Protein AF-A0A1V5QJ35-F1 (afdb_monomer_lite)

Structure (mmCIF, N/CA/C/O backbone):
data_AF-A0A1V5QJ35-F1
#
_entry.id   AF-A0A1V5QJ35-F1
#
loop_
_atom_site.group_PDB
_atom_site.id
_atom_site.type_symbol
_atom_site.label_atom_id
_atom_site.label_alt_id
_atom_site.label_comp_id
_atom_site.label_asym_id
_atom_site.label_entity_id
_atom_site.label_seq_id
_atom_site.pdbx_PDB_ins_code
_atom_site.Cartn_x
_atom_site.Cartn_y
_atom_site.Cartn_z
_atom_site.occupancy
_atom_site.B_iso_or_equiv
_atom_site.auth_seq_id
_atom_site.auth_comp_id
_atom_site.auth_asym_id
_atom_site.auth_atom_id
_atom_site.pdbx_PDB_model_num
ATOM 1 N N . MET A 1 1 ? 15.332 12.570 -13.990 1.00 60.44 1 MET A N 1
ATOM 2 C CA . MET A 1 1 ? 14.983 11.175 -14.373 1.00 60.44 1 MET A CA 1
ATOM 3 C C . MET A 1 1 ? 15.828 10.203 -13.556 1.00 60.44 1 MET A C 1
ATOM 5 O O . MET A 1 1 ? 16.964 10.563 -13.272 1.00 60.44 1 MET A O 1
ATOM 9 N N . PRO A 1 2 ? 15.320 9.023 -13.153 1.00 65.88 2 PRO A N 1
ATOM 10 C CA . PRO A 1 2 ? 16.120 8.050 -12.408 1.00 65.88 2 PRO A CA 1
ATOM 11 C C . PRO A 1 2 ? 17.303 7.555 -13.256 1.00 65.88 2 PRO A C 1
ATOM 13 O O . PRO A 1 2 ? 17.126 7.135 -14.401 1.00 65.88 2 PRO A O 1
ATOM 16 N N . SER A 1 3 ? 18.511 7.661 -12.696 1.00 75.94 3 SER A N 1
ATOM 17 C CA . SER A 1 3 ? 19.784 7.378 -13.365 1.00 75.94 3 SER A CA 1
ATOM 18 C C . SER A 1 3 ? 20.545 6.299 -12.598 1.00 75.94 3 SER A C 1
ATOM 20 O O . SER A 1 3 ? 20.709 6.440 -11.385 1.00 75.94 3 SER A O 1
ATOM 22 N N . ARG A 1 4 ? 21.019 5.247 -13.271 1.00 76.94 4 ARG A N 1
ATOM 23 C CA . ARG A 1 4 ? 21.711 4.119 -12.626 1.00 76.94 4 ARG A CA 1
ATOM 24 C C . ARG A 1 4 ? 22.934 3.644 -13.406 1.00 76.94 4 ARG A C 1
ATOM 26 O O . ARG A 1 4 ? 23.030 3.848 -14.616 1.00 76.94 4 ARG A O 1
ATOM 33 N N . LYS A 1 5 ? 23.835 2.961 -12.698 1.00 82.75 5 LYS A N 1
ATOM 34 C CA . LYS A 1 5 ? 24.897 2.139 -13.292 1.00 82.75 5 LYS A CA 1
ATOM 35 C C . LYS A 1 5 ? 24.339 0.740 -13.601 1.00 82.75 5 LYS A C 1
ATOM 37 O O . LYS A 1 5 ? 23.438 0.273 -12.897 1.00 82.75 5 LYS A O 1
ATOM 42 N N . CYS A 1 6 ? 24.825 0.100 -14.664 1.00 81.00 6 CYS A N 1
ATOM 43 C CA . CYS A 1 6 ? 24.384 -1.238 -15.081 1.00 81.00 6 CYS A CA 1
ATOM 44 C C . CYS A 1 6 ? 25.146 -2.380 -14.387 1.00 81.00 6 CYS A C 1
ATOM 46 O O . CYS A 1 6 ? 24.683 -3.511 -14.431 1.00 81.00 6 CYS A O 1
ATOM 48 N N . GLY A 1 7 ? 26.270 -2.087 -13.721 1.00 77.19 7 GLY A N 1
ATOM 49 C CA . GLY A 1 7 ? 27.079 -3.071 -12.989 1.00 77.19 7 GLY A CA 1
ATOM 50 C C . GLY A 1 7 ? 28.214 -3.695 -13.805 1.00 77.19 7 GLY A C 1
ATOM 51 O O . GLY A 1 7 ? 29.117 -4.275 -13.218 1.00 77.19 7 GLY A O 1
ATOM 52 N N . SER A 1 8 ? 28.227 -3.520 -15.130 1.00 83.56 8 SER A N 1
ATOM 53 C CA . SER A 1 8 ? 29.373 -3.907 -15.961 1.00 83.56 8 SER A CA 1
ATOM 54 C C . SER A 1 8 ? 30.533 -2.922 -15.794 1.00 83.56 8 SER A C 1
ATOM 56 O O . SER A 1 8 ? 30.334 -1.710 -15.909 1.00 83.56 8 SER A O 1
ATOM 58 N N . ALA A 1 9 ? 31.744 -3.445 -15.581 1.00 81.94 9 ALA A N 1
ATOM 59 C CA . ALA A 1 9 ? 32.971 -2.653 -15.466 1.00 81.94 9 ALA A CA 1
ATOM 60 C C . ALA A 1 9 ? 33.376 -1.975 -16.788 1.00 81.94 9 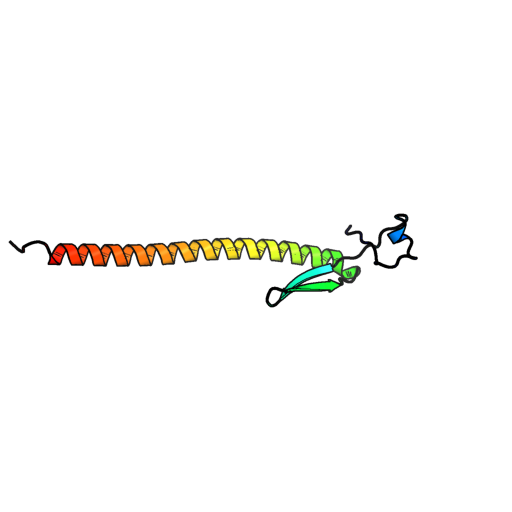ALA A C 1
ATOM 62 O O . ALA A 1 9 ? 33.998 -0.915 -16.779 1.00 81.94 9 ALA A O 1
ATOM 63 N N . THR A 1 10 ? 32.998 -2.554 -17.932 1.00 85.62 10 THR A N 1
ATOM 64 C CA . THR A 1 10 ? 33.378 -2.039 -19.257 1.00 85.62 10 THR A CA 1
ATOM 65 C C . THR A 1 10 ? 32.454 -0.935 -19.756 1.00 85.62 10 THR A C 1
ATOM 67 O O . THR A 1 10 ? 32.837 -0.183 -20.652 1.00 85.62 10 THR A O 1
ATOM 70 N N . CYS A 1 11 ? 31.264 -0.792 -19.171 1.00 83.50 11 CYS A N 1
ATOM 71 C CA . CYS A 1 11 ? 30.279 0.184 -19.610 1.00 83.50 11 CYS A CA 1
ATOM 72 C C . CYS A 1 11 ? 30.687 1.620 -19.242 1.00 83.50 11 CYS A C 1
ATOM 74 O O . CYS A 1 11 ? 31.173 1.894 -18.144 1.00 83.50 11 CYS A O 1
ATOM 76 N N . GLU A 1 12 ? 30.396 2.573 -20.125 1.00 83.12 12 GLU A N 1
ATOM 77 C CA . GLU A 1 12 ? 30.629 4.007 -19.910 1.00 83.12 12 GLU A CA 1
ATOM 78 C C . GLU A 1 12 ? 29.949 4.554 -18.643 1.00 83.12 12 GLU A C 1
ATOM 80 O O . GLU A 1 12 ? 30.435 5.507 -18.026 1.00 83.12 12 GLU A O 1
ATOM 85 N N . CYS A 1 13 ? 28.865 3.914 -18.190 1.00 85.00 13 CYS A N 1
ATOM 86 C CA . CYS A 1 13 ? 28.207 4.279 -16.939 1.00 85.00 13 CYS A CA 1
ATOM 87 C C . CYS A 1 13 ? 29.048 3.985 -15.689 1.00 85.00 13 CYS A C 1
ATOM 89 O O . CYS A 1 13 ? 28.870 4.652 -14.664 1.00 85.00 13 CYS A O 1
ATOM 91 N N . ALA A 1 14 ? 29.972 3.020 -15.752 1.00 82.62 14 ALA A N 1
ATOM 92 C CA . ALA A 1 14 ? 30.894 2.727 -14.661 1.00 82.62 14 ALA A CA 1
ATOM 93 C C . ALA A 1 14 ? 31.935 3.842 -14.522 1.00 82.62 14 ALA A C 1
ATOM 95 O O . ALA A 1 14 ? 32.153 4.318 -13.405 1.00 82.62 14 ALA A O 1
ATOM 96 N N . ARG A 1 15 ? 32.453 4.317 -15.666 1.00 84.06 15 ARG A N 1
ATOM 97 C CA . ARG A 1 15 ? 33.422 5.421 -15.802 1.00 84.06 15 ARG A CA 1
ATOM 98 C C . ARG A 1 15 ? 32.825 6.810 -15.543 1.00 84.06 15 ARG A C 1
ATOM 100 O O . ARG A 1 15 ? 33.558 7.782 -15.456 1.00 84.06 15 ARG A O 1
ATOM 107 N N . GLY A 1 16 ? 31.501 6.906 -15.402 1.00 79.81 16 GLY A N 1
ATOM 108 C CA . GLY A 1 16 ? 30.804 8.150 -15.059 1.00 79.81 16 GLY A CA 1
ATOM 109 C C . GLY A 1 16 ? 30.444 9.043 -16.248 1.00 79.81 16 GLY A C 1
ATOM 110 O O . GLY A 1 16 ? 29.896 10.116 -16.023 1.00 79.81 16 GLY A O 1
ATOM 111 N N . VAL A 1 17 ? 30.680 8.585 -17.482 1.00 78.56 17 VAL A N 1
ATOM 112 C CA . VAL A 1 17 ? 30.466 9.369 -18.711 1.00 78.56 17 VAL A CA 1
ATOM 113 C C . VAL A 1 17 ? 28.972 9.487 -19.043 1.00 78.56 17 VAL A C 1
ATOM 115 O O . VAL A 1 17 ? 28.460 10.586 -19.226 1.00 78.56 17 VAL A O 1
ATOM 118 N N . VAL A 1 18 ? 28.230 8.371 -19.042 1.00 81.38 18 VAL A N 1
ATOM 119 C CA . VAL A 1 18 ? 26.781 8.355 -19.328 1.00 81.38 18 VAL A CA 1
ATOM 120 C C . VAL A 1 18 ? 26.047 7.456 -18.337 1.00 81.38 18 VAL A C 1
ATOM 122 O O . VAL A 1 18 ? 26.340 6.270 -18.229 1.00 81.38 18 VAL A O 1
ATOM 125 N N . LYS A 1 19 ? 25.046 7.975 -17.612 1.00 78.81 19 LYS A N 1
ATOM 126 C CA . LYS A 1 19 ? 24.197 7.149 -16.727 1.00 78.81 19 LYS A CA 1
ATOM 127 C C . LYS A 1 19 ? 23.010 6.556 -17.488 1.00 78.81 19 LYS A C 1
ATOM 129 O O . LYS A 1 19 ? 22.338 7.256 -18.244 1.00 78.81 19 LYS A O 1
ATOM 134 N N . HIS A 1 20 ? 22.668 5.296 -17.209 1.00 79.81 20 HIS A N 1
ATOM 135 C CA . HIS A 1 20 ? 21.487 4.676 -17.808 1.00 79.81 20 HIS A CA 1
ATOM 136 C C . HIS A 1 20 ? 20.206 5.242 -17.209 1.00 79.81 20 HIS A C 1
ATOM 138 O O . HIS A 1 20 ? 20.068 5.348 -15.987 1.00 79.81 20 HIS A O 1
ATOM 144 N N . ARG A 1 21 ? 19.239 5.543 -18.075 1.00 83.38 21 ARG A N 1
ATOM 145 C CA . ARG A 1 21 ? 17.887 5.926 -17.670 1.00 83.38 21 ARG A CA 1
ATOM 146 C C . ARG A 1 21 ? 17.044 4.660 -17.549 1.00 83.38 21 ARG A C 1
ATOM 148 O O . ARG A 1 21 ? 16.762 4.008 -18.550 1.00 83.38 21 ARG A O 1
ATOM 155 N N . ALA A 1 22 ? 16.666 4.307 -16.329 1.00 83.56 22 ALA A N 1
ATOM 156 C CA . ALA A 1 22 ? 15.822 3.150 -16.068 1.00 83.56 22 ALA A CA 1
ATOM 157 C C . ALA A 1 22 ? 14.925 3.428 -14.867 1.00 83.56 22 ALA A C 1
ATOM 159 O O . ALA A 1 22 ? 15.376 3.978 -13.861 1.00 83.56 22 ALA A O 1
ATOM 160 N N . MET A 1 23 ? 13.667 3.014 -14.973 1.00 89.50 23 MET A N 1
ATOM 161 C CA . MET A 1 23 ? 12.709 3.056 -13.880 1.00 89.50 23 MET A CA 1
ATOM 162 C C . MET A 1 23 ? 12.413 1.634 -13.415 1.00 89.50 23 MET A C 1
ATOM 164 O O . MET A 1 23 ? 12.314 0.708 -14.219 1.00 89.50 23 MET A O 1
ATOM 168 N N . ILE A 1 24 ? 12.313 1.471 -12.100 1.00 91.06 24 ILE A N 1
ATOM 169 C CA . ILE A 1 24 ? 11.987 0.205 -11.454 1.00 91.06 24 ILE A CA 1
ATOM 170 C C . ILE A 1 24 ? 10.838 0.476 -10.497 1.00 91.06 24 ILE A C 1
ATOM 172 O O . ILE A 1 24 ? 10.899 1.420 -9.704 1.00 91.06 24 ILE A O 1
ATOM 176 N N . LEU A 1 25 ? 9.813 -0.363 -10.560 1.00 92.56 25 LEU A N 1
ATOM 177 C CA . LEU A 1 25 ? 8.760 -0.412 -9.565 1.00 92.56 25 LEU A CA 1
ATOM 178 C C . LEU A 1 25 ? 9.147 -1.439 -8.503 1.00 92.56 25 LEU A C 1
ATOM 180 O O . LEU A 1 25 ? 9.313 -2.620 -8.802 1.00 92.56 25 LEU A O 1
ATOM 184 N N . CYS A 1 26 ? 9.296 -0.991 -7.260 1.00 93.56 26 CYS A N 1
ATOM 185 C CA . CYS A 1 26 ? 9.599 -1.868 -6.135 1.00 93.56 26 CYS A CA 1
ATOM 186 C C . CYS A 1 26 ? 8.346 -2.084 -5.289 1.00 93.56 26 CYS A C 1
ATOM 188 O O . CYS A 1 26 ? 7.682 -1.120 -4.907 1.00 93.56 26 CYS A O 1
ATOM 190 N N . LYS A 1 27 ? 8.065 -3.338 -4.930 1.00 93.00 27 LYS A N 1
ATOM 191 C CA . LYS A 1 27 ? 7.012 -3.697 -3.973 1.00 93.00 27 LYS A CA 1
ATOM 192 C C . LYS A 1 27 ? 7.523 -4.680 -2.927 1.00 93.00 27 LYS A C 1
ATOM 194 O O . LYS A 1 27 ? 8.535 -5.349 -3.126 1.00 93.00 27 LYS A O 1
ATOM 199 N N . LYS A 1 28 ? 6.811 -4.771 -1.806 1.00 92.62 28 LYS A N 1
ATOM 200 C CA . LYS A 1 28 ? 7.060 -5.786 -0.780 1.00 92.62 28 LYS A CA 1
ATOM 201 C C . LYS A 1 28 ? 6.166 -6.997 -1.027 1.00 92.62 28 LYS A C 1
ATOM 203 O O . LYS A 1 28 ? 4.958 -6.839 -1.156 1.00 92.62 28 LYS A O 1
ATOM 208 N N . VAL A 1 29 ? 6.761 -8.184 -1.078 1.00 94.25 29 VAL A N 1
ATOM 209 C CA . VAL A 1 29 ? 6.066 -9.476 -1.174 1.00 94.25 29 VAL A CA 1
ATOM 210 C C . VAL A 1 29 ? 6.647 -10.377 -0.093 1.00 94.25 29 VAL A C 1
ATOM 212 O O . VAL A 1 29 ? 7.856 -10.598 -0.085 1.00 94.25 29 VAL A O 1
ATOM 215 N N . ALA A 1 30 ? 5.815 -10.834 0.850 1.00 92.81 30 ALA A N 1
ATOM 216 C CA . ALA A 1 30 ? 6.243 -11.672 1.979 1.00 92.81 30 ALA A CA 1
ATOM 217 C C . ALA A 1 30 ? 7.518 -11.144 2.688 1.00 92.81 30 ALA A C 1
ATOM 219 O O . ALA A 1 30 ? 8.491 -11.863 2.893 1.00 92.81 30 ALA A O 1
ATOM 220 N N . GLY A 1 31 ? 7.563 -9.836 2.974 1.00 93.75 31 GLY A N 1
ATOM 221 C CA . GLY A 1 31 ? 8.709 -9.161 3.611 1.00 93.75 31 GLY A CA 1
ATOM 222 C C . GLY A 1 31 ? 9.892 -8.828 2.684 1.00 93.75 31 GLY A C 1
ATOM 223 O O . GLY A 1 31 ? 10.677 -7.918 2.980 1.00 93.75 31 GLY A O 1
ATOM 224 N N . ARG A 1 32 ? 9.998 -9.463 1.513 1.00 94.19 32 ARG A N 1
ATOM 225 C CA . ARG A 1 32 ? 11.090 -9.250 0.549 1.00 94.19 32 ARG A CA 1
ATOM 226 C C . ARG A 1 32 ? 10.772 -8.128 -0.436 1.00 94.19 32 ARG A C 1
ATOM 228 O O . ARG A 1 32 ? 9.615 -7.894 -0.778 1.00 94.19 32 ARG A O 1
ATOM 235 N N . SER A 1 33 ? 11.802 -7.404 -0.876 1.00 95.06 33 SER A N 1
ATOM 236 C CA . SER A 1 33 ? 11.670 -6.370 -1.910 1.00 95.06 33 SER A CA 1
ATOM 237 C C . SER A 1 33 ? 11.768 -7.009 -3.291 1.00 95.06 33 SER A C 1
ATOM 239 O O . SER A 1 33 ? 12.813 -7.548 -3.641 1.00 95.06 33 SER A O 1
ATOM 241 N N . VAL A 1 34 ? 10.696 -6.925 -4.072 1.00 95.31 34 VAL A N 1
ATOM 242 C CA . VAL A 1 34 ? 10.649 -7.384 -5.463 1.00 95.31 34 VAL A CA 1
ATOM 243 C C . VAL A 1 34 ? 10.658 -6.165 -6.375 1.00 95.31 34 VAL A C 1
ATOM 245 O O . VAL A 1 34 ? 9.906 -5.215 -6.151 1.00 95.31 34 VAL A O 1
ATOM 248 N N . ALA A 1 35 ? 11.527 -6.194 -7.381 1.00 93.00 35 ALA A N 1
ATOM 249 C CA . ALA A 1 35 ? 11.749 -5.120 -8.337 1.00 93.00 35 ALA A CA 1
ATOM 250 C C . ALA A 1 35 ? 11.262 -5.541 -9.730 1.00 93.00 35 ALA A C 1
ATOM 252 O O . ALA A 1 35 ? 11.661 -6.586 -10.236 1.00 93.00 35 ALA A O 1
ATOM 253 N N . THR A 1 36 ? 10.443 -4.706 -10.361 1.00 93.12 36 THR A N 1
ATOM 254 C CA . THR A 1 36 ? 9.949 -4.901 -11.728 1.00 93.12 36 THR A CA 1
ATOM 255 C C . THR A 1 36 ? 10.465 -3.768 -12.603 1.00 93.12 36 THR A C 1
ATOM 257 O O . THR A 1 36 ? 10.318 -2.593 -12.259 1.00 93.12 36 THR A O 1
ATOM 260 N N . TYR A 1 37 ? 11.105 -4.105 -13.722 1.00 92.31 37 TYR A N 1
ATOM 261 C CA . TYR A 1 37 ? 11.523 -3.113 -14.709 1.00 92.31 37 TYR A CA 1
ATOM 262 C C . TYR A 1 37 ? 10.301 -2.456 -15.358 1.00 92.31 37 TYR A C 1
ATOM 264 O O . TYR A 1 37 ? 9.324 -3.138 -15.656 1.00 92.31 37 TYR A O 1
ATOM 272 N N . VAL A 1 38 ? 10.369 -1.142 -15.582 1.00 93.00 38 VAL A N 1
ATOM 273 C CA . VAL A 1 38 ? 9.288 -0.384 -16.219 1.00 93.00 38 VAL A CA 1
ATOM 274 C C . VAL A 1 38 ? 9.719 0.047 -17.629 1.00 93.00 38 VAL A C 1
ATOM 276 O O . VAL A 1 38 ? 10.669 0.837 -17.747 1.00 93.00 38 VAL A O 1
ATOM 279 N N . PRO A 1 39 ? 9.026 -0.430 -18.680 1.00 93.62 39 PRO A N 1
ATOM 280 C CA . PRO A 1 39 ? 9.170 0.059 -20.053 1.00 93.62 39 PRO A CA 1
ATOM 281 C C . PRO A 1 39 ? 9.011 1.585 -20.155 1.00 93.62 39 PRO A C 1
ATOM 283 O O . PRO A 1 39 ? 8.291 2.188 -19.360 1.00 93.62 39 PRO A O 1
ATOM 286 N N . ARG A 1 40 ? 9.733 2.235 -21.080 1.00 91.06 40 ARG A N 1
ATOM 287 C CA . ARG A 1 40 ? 9.843 3.713 -21.132 1.00 91.06 40 ARG A CA 1
ATOM 288 C C . ARG A 1 40 ? 8.519 4.416 -21.405 1.00 91.06 40 ARG A C 1
ATOM 290 O O . ARG A 1 40 ? 8.257 5.454 -20.807 1.00 91.06 40 ARG A O 1
ATOM 297 N N . ASP A 1 41 ? 7.720 3.832 -22.278 1.00 94.94 41 ASP A N 1
ATOM 298 C CA . ASP A 1 41 ? 6.360 4.228 -22.635 1.00 94.94 41 ASP A CA 1
ATOM 299 C C . ASP A 1 41 ? 5.416 4.274 -21.423 1.00 94.94 41 ASP A C 1
ATOM 301 O O . ASP A 1 41 ? 4.521 5.110 -21.371 1.00 94.94 41 ASP A O 1
ATOM 305 N N . LEU A 1 42 ? 5.671 3.469 -20.386 1.00 95.38 42 LEU A N 1
ATOM 306 C CA . LEU A 1 42 ? 4.849 3.427 -19.172 1.00 95.38 42 LEU A CA 1
ATOM 307 C C . LEU A 1 42 ? 5.357 4.324 -18.034 1.00 95.38 42 LEU A C 1
ATOM 309 O O . LEU A 1 42 ? 4.775 4.335 -16.949 1.00 95.38 42 LEU A O 1
ATOM 313 N N . TRP A 1 43 ? 6.445 5.077 -18.217 1.00 93.88 43 TRP A N 1
ATOM 314 C CA . TRP A 1 43 ? 7.076 5.810 -17.110 1.00 93.88 43 TRP A CA 1
ATOM 315 C C . TRP A 1 43 ? 6.180 6.856 -16.459 1.00 93.88 43 TRP A C 1
ATOM 317 O O . TRP A 1 43 ? 6.2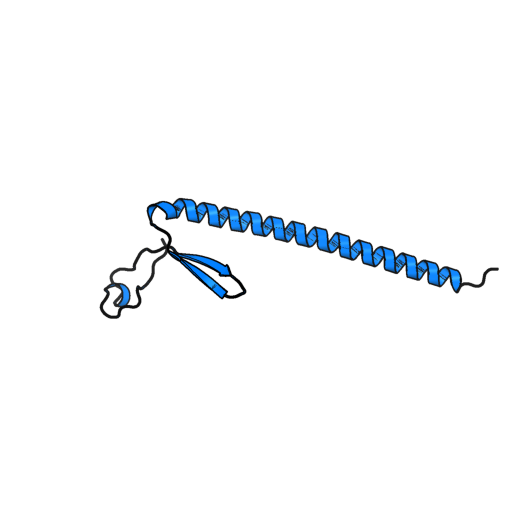17 7.011 -15.237 1.00 93.88 43 TRP A O 1
ATOM 327 N N . GLU A 1 44 ? 5.423 7.608 -17.247 1.00 94.31 44 GLU A N 1
ATOM 328 C CA . GLU A 1 44 ? 4.534 8.644 -16.719 1.00 94.31 44 GLU A CA 1
ATOM 329 C C . GLU A 1 44 ? 3.336 8.017 -16.016 1.00 94.31 44 GLU A C 1
ATOM 331 O O . GLU A 1 44 ? 3.033 8.361 -14.873 1.00 94.31 44 GLU A O 1
ATOM 336 N N . GLN A 1 45 ? 2.748 7.000 -16.640 1.00 96.56 45 GLN A N 1
ATOM 337 C CA . GLN A 1 45 ? 1.603 6.292 -16.094 1.00 96.56 45 GLN A CA 1
ATOM 338 C C . GLN A 1 45 ? 1.938 5.581 -14.774 1.00 96.56 45 GLN A C 1
ATOM 340 O O . GLN A 1 45 ? 1.228 5.732 -13.781 1.00 96.56 45 GLN A O 1
ATOM 345 N N . VAL A 1 46 ? 3.083 4.895 -14.701 1.00 95.62 46 VAL A N 1
ATOM 346 C CA . VAL A 1 46 ? 3.542 4.233 -13.469 1.00 95.62 46 VAL A CA 1
ATOM 347 C C . VAL A 1 46 ? 3.881 5.238 -12.368 1.00 95.62 46 VAL A C 1
ATOM 349 O O . VAL A 1 46 ? 3.672 4.949 -11.186 1.00 95.62 46 VAL A O 1
ATOM 352 N N . ARG A 1 47 ? 4.383 6.434 -12.707 1.00 93.81 47 ARG A N 1
ATOM 353 C CA . ARG A 1 47 ? 4.565 7.501 -11.707 1.00 93.81 47 ARG A CA 1
ATOM 354 C C . ARG A 1 47 ? 3.236 7.924 -11.112 1.00 93.81 47 ARG A C 1
ATOM 356 O O . ARG A 1 47 ? 3.174 8.092 -9.894 1.00 93.81 47 ARG A O 1
ATOM 363 N N . GLU A 1 48 ? 2.215 8.078 -11.943 1.00 97.19 48 GLU A N 1
ATOM 364 C CA . GLU A 1 48 ? 0.895 8.486 -11.485 1.00 97.19 48 GLU A CA 1
ATOM 365 C C . GLU A 1 48 ? 0.253 7.409 -10.611 1.00 97.19 48 GLU A C 1
ATOM 367 O O . GLU A 1 48 ? -0.132 7.679 -9.475 1.00 97.19 48 GLU A O 1
ATOM 372 N N . TRP A 1 49 ? 0.305 6.146 -11.037 1.00 96.69 49 TRP A N 1
ATOM 373 C CA . TRP A 1 49 ? -0.140 5.026 -10.206 1.00 96.69 49 TRP A CA 1
ATOM 374 C C . TRP A 1 49 ? 0.590 4.953 -8.864 1.00 96.69 49 TRP A C 1
ATOM 376 O O . TRP A 1 49 ? -0.025 4.684 -7.835 1.00 96.69 49 TRP A O 1
ATOM 386 N N . ASN A 1 50 ? 1.899 5.218 -8.831 1.00 95.38 50 ASN A N 1
ATOM 387 C CA . ASN A 1 50 ? 2.657 5.222 -7.580 1.00 95.38 50 ASN A CA 1
ATOM 388 C C . ASN A 1 50 ? 2.268 6.397 -6.664 1.00 95.38 50 ASN A C 1
ATOM 390 O O . ASN A 1 50 ? 2.283 6.255 -5.438 1.00 95.38 50 ASN A O 1
ATOM 394 N N . ARG A 1 51 ? 1.924 7.562 -7.225 1.00 96.56 51 ARG A N 1
ATOM 395 C CA . ARG A 1 51 ? 1.391 8.692 -6.447 1.00 96.56 51 ARG A CA 1
ATOM 396 C C . ARG A 1 51 ? 0.047 8.326 -5.834 1.00 96.56 51 ARG A C 1
ATOM 398 O O . ARG A 1 51 ? -0.107 8.471 -4.621 1.00 96.56 51 ARG A O 1
ATOM 405 N N . GLU A 1 52 ? -0.858 7.770 -6.630 1.00 97.88 52 GLU A N 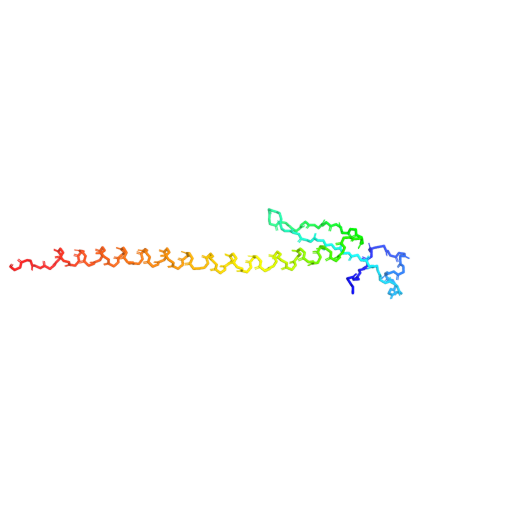1
ATOM 406 C CA . GLU A 1 52 ? -2.184 7.389 -6.154 1.00 97.88 52 GLU A CA 1
ATOM 407 C C . GLU A 1 52 ? -2.114 6.255 -5.128 1.00 97.88 52 GLU A C 1
ATOM 409 O O . GLU A 1 52 ? -2.717 6.341 -4.061 1.00 97.88 52 GLU A O 1
ATOM 414 N N . HIS A 1 53 ? -1.257 5.256 -5.349 1.00 96.25 53 HIS A N 1
ATOM 415 C CA . HIS A 1 53 ? -0.984 4.214 -4.361 1.00 96.25 53 HIS A CA 1
ATOM 416 C C . HIS A 1 53 ? -0.542 4.801 -3.011 1.00 96.25 53 HIS A C 1
ATOM 418 O O . HIS A 1 53 ? -1.026 4.386 -1.955 1.00 96.25 53 HIS A O 1
ATOM 424 N N . LYS A 1 54 ? 0.362 5.791 -3.016 1.00 96.25 54 LYS A N 1
ATOM 425 C CA . LYS A 1 54 ? 0.798 6.471 -1.786 1.00 96.25 54 LYS A CA 1
ATOM 426 C C . LYS A 1 54 ? -0.334 7.262 -1.136 1.00 96.25 54 LYS A C 1
ATOM 428 O O . LYS A 1 54 ? -0.400 7.277 0.093 1.00 96.25 54 LYS A O 1
ATOM 433 N N . ARG A 1 55 ? -1.198 7.907 -1.924 1.00 98.06 55 ARG A N 1
ATOM 434 C CA . ARG A 1 55 ? -2.374 8.633 -1.425 1.00 98.06 55 ARG A CA 1
ATOM 435 C C . ARG A 1 55 ? -3.339 7.676 -0.728 1.00 98.06 55 ARG A C 1
ATOM 437 O O . ARG A 1 55 ? -3.616 7.858 0.454 1.00 98.06 55 ARG A O 1
ATOM 444 N N . LEU A 1 56 ? -3.743 6.604 -1.407 1.00 98.31 56 LEU A N 1
ATOM 445 C CA . LEU A 1 56 ? -4.638 5.579 -0.865 1.00 98.31 56 LEU A CA 1
ATOM 446 C C . LEU A 1 56 ? -4.065 4.922 0.392 1.00 98.31 56 LEU A C 1
ATOM 448 O O . LEU A 1 56 ? -4.774 4.727 1.375 1.00 98.31 56 LEU A O 1
ATOM 452 N N . LYS A 1 57 ? -2.757 4.645 0.412 1.00 97.19 57 LYS A N 1
ATOM 453 C CA . LYS A 1 57 ? -2.090 4.079 1.589 1.00 97.19 57 LYS A CA 1
ATOM 454 C C . LYS A 1 57 ? -2.156 5.000 2.813 1.00 97.19 57 LYS A C 1
ATOM 456 O O . LYS A 1 57 ? -2.250 4.495 3.931 1.00 97.19 57 LYS A O 1
ATOM 461 N N . LYS A 1 58 ? -2.093 6.324 2.629 1.00 98.06 58 LYS A N 1
ATOM 462 C CA . LYS A 1 58 ? -2.258 7.288 3.731 1.00 98.06 58 LYS A CA 1
ATOM 463 C C . LYS A 1 58 ? -3.682 7.252 4.278 1.00 98.06 58 LYS A C 1
ATOM 465 O O . LYS A 1 58 ? -3.845 7.044 5.474 1.00 98.06 58 LYS A O 1
ATOM 470 N N . VAL A 1 59 ? -4.677 7.331 3.396 1.00 98.38 59 VAL A N 1
ATOM 471 C CA . VAL A 1 59 ? -6.099 7.274 3.775 1.00 98.38 59 VAL A CA 1
ATOM 472 C C . VAL A 1 59 ? -6.417 5.977 4.522 1.00 98.38 59 VAL A C 1
ATOM 474 O O . VAL A 1 59 ? -7.022 6.001 5.589 1.00 98.38 59 VAL A O 1
ATOM 477 N N . LEU A 1 60 ? -5.935 4.835 4.020 1.00 98.50 60 LEU A N 1
ATOM 478 C CA . LEU A 1 60 ? -6.132 3.546 4.682 1.00 98.50 60 LEU A CA 1
ATOM 479 C C . LEU A 1 60 ? -5.505 3.516 6.084 1.00 98.50 60 LEU A C 1
ATOM 481 O O . LEU A 1 60 ? -6.092 2.965 7.016 1.00 98.50 60 LEU A O 1
ATOM 485 N N . LYS A 1 61 ? -4.319 4.116 6.253 1.00 98.19 61 LYS A N 1
ATOM 486 C CA . LYS A 1 61 ? -3.648 4.217 7.556 1.00 98.19 61 LYS A CA 1
ATOM 487 C C . LYS A 1 61 ? -4.455 5.064 8.542 1.00 98.19 61 LYS A C 1
ATOM 489 O O . LYS A 1 61 ? -4.593 4.667 9.695 1.00 98.19 61 LYS A O 1
ATOM 494 N N . GLU A 1 62 ? -4.982 6.198 8.095 1.00 98.38 62 GLU A N 1
ATOM 495 C CA . GLU A 1 62 ? -5.822 7.085 8.910 1.00 98.38 62 GLU A CA 1
ATOM 496 C C . GLU A 1 62 ? -7.114 6.385 9.339 1.00 98.38 62 GLU A C 1
ATOM 498 O O . GLU A 1 62 ? -7.420 6.330 10.529 1.00 98.38 62 GLU A O 1
ATOM 503 N N . MET A 1 63 ? -7.811 5.746 8.397 1.00 98.56 63 MET A N 1
ATOM 504 C CA . MET A 1 63 ? -9.016 4.966 8.682 1.00 98.56 63 MET A CA 1
ATOM 505 C C . MET A 1 63 ? -8.740 3.836 9.684 1.00 98.56 63 MET A C 1
ATOM 507 O O . MET A 1 63 ? -9.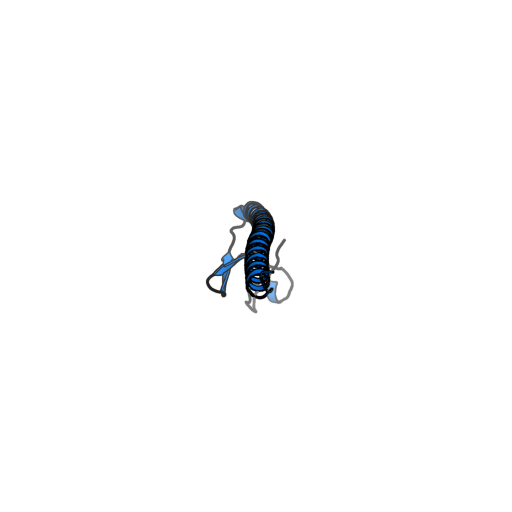507 3.626 10.621 1.00 98.56 63 MET A O 1
ATOM 511 N N . SER A 1 64 ? -7.610 3.141 9.533 1.00 98.38 64 SER A N 1
ATOM 512 C CA . SER A 1 64 ? -7.208 2.072 10.454 1.00 98.38 64 SER A CA 1
ATOM 513 C C . SER A 1 64 ? -6.961 2.606 11.868 1.00 98.38 64 SER A C 1
ATOM 515 O O . SER A 1 64 ? -7.389 1.984 12.837 1.00 98.38 64 SER A O 1
ATOM 517 N N . ALA A 1 65 ? -6.325 3.775 11.995 1.00 98.31 65 ALA A N 1
ATOM 518 C CA . ALA A 1 65 ? -6.075 4.412 13.286 1.00 98.31 65 ALA A CA 1
ATOM 519 C C . ALA A 1 65 ? -7.378 4.837 13.986 1.00 98.31 65 ALA A C 1
ATOM 521 O O . ALA A 1 65 ? -7.517 4.639 15.192 1.00 98.31 65 ALA A O 1
ATOM 522 N N . ILE A 1 66 ? -8.347 5.371 13.237 1.00 98.50 66 ILE A N 1
ATOM 523 C CA . ILE A 1 66 ? -9.673 5.725 13.768 1.00 98.50 66 ILE A CA 1
ATOM 524 C C . ILE A 1 66 ? -10.401 4.469 14.254 1.00 98.50 66 ILE A C 1
ATOM 526 O O . ILE A 1 66 ? -10.881 4.426 15.387 1.00 98.50 66 ILE A O 1
ATOM 530 N N . ASN A 1 67 ? -10.430 3.418 13.434 1.00 98.44 67 ASN A N 1
ATOM 531 C CA . ASN A 1 67 ? -11.074 2.156 13.796 1.00 98.44 67 ASN A CA 1
ATOM 532 C C . ASN A 1 67 ? -10.447 1.545 15.054 1.00 98.44 67 ASN A C 1
ATOM 534 O O . ASN A 1 67 ? -11.156 1.087 15.950 1.00 98.44 67 ASN A O 1
ATOM 538 N N . GLU A 1 68 ? -9.121 1.594 15.168 1.00 98.50 68 GLU A N 1
ATOM 539 C CA . GLU A 1 68 ? -8.418 1.136 16.362 1.00 98.50 68 GLU A CA 1
ATOM 540 C C . GLU A 1 68 ? -8.817 1.939 17.611 1.00 98.50 68 GLU A C 1
ATOM 542 O O . GLU A 1 68 ? -9.038 1.360 18.677 1.00 98.50 68 GLU A O 1
ATOM 547 N N . GLN A 1 69 ? -8.964 3.262 17.499 1.00 98.31 69 GLN A N 1
ATOM 548 C CA . GLN A 1 69 ? -9.420 4.102 18.611 1.00 98.31 69 GLN A CA 1
ATOM 549 C C . GLN A 1 69 ? -10.845 3.758 19.055 1.00 98.31 69 GLN A C 1
ATOM 551 O O . GLN A 1 69 ? -11.100 3.687 20.259 1.00 98.31 69 GLN A O 1
ATOM 556 N N . ILE A 1 70 ? -11.751 3.488 18.111 1.00 98.38 70 ILE A N 1
ATOM 557 C CA . ILE A 1 70 ? -13.123 3.051 18.411 1.00 98.38 70 ILE A CA 1
ATOM 558 C C . ILE A 1 70 ? -13.097 1.750 19.222 1.00 98.38 70 ILE A C 1
ATOM 560 O O . ILE A 1 70 ? -13.734 1.663 20.275 1.00 98.38 70 ILE A O 1
ATOM 564 N N . VAL A 1 71 ? -12.308 0.764 18.786 1.00 98.31 71 VAL A N 1
ATOM 565 C CA . VAL A 1 71 ? -12.157 -0.516 19.497 1.00 98.31 71 VAL A CA 1
ATOM 566 C C . VAL A 1 71 ? -11.588 -0.301 20.900 1.00 98.31 71 VAL A C 1
ATOM 568 O O . VAL A 1 71 ? -12.133 -0.817 21.879 1.00 98.31 71 VAL A O 1
ATOM 571 N N . ARG A 1 72 ? -10.520 0.497 21.031 1.00 97.88 72 ARG A N 1
ATOM 572 C CA . ARG A 1 72 ? -9.907 0.808 22.332 1.00 97.88 72 ARG A CA 1
ATOM 573 C C . ARG A 1 72 ? -10.911 1.454 23.285 1.00 97.88 72 ARG A C 1
ATOM 575 O O . ARG A 1 72 ? -10.984 1.044 24.444 1.00 97.88 72 ARG A O 1
ATOM 582 N N . ARG A 1 73 ? -11.705 2.414 22.802 1.00 98.00 73 ARG A N 1
ATOM 583 C CA . ARG A 1 73 ? -12.749 3.077 23.594 1.00 98.00 73 ARG A CA 1
ATOM 584 C C . ARG A 1 73 ? -13.818 2.090 24.051 1.00 98.00 73 ARG A C 1
ATOM 586 O O . ARG A 1 73 ? -14.106 2.027 25.241 1.00 98.00 73 ARG A O 1
ATOM 593 N N . HIS A 1 74 ? -14.319 1.248 23.148 1.00 97.81 74 HIS A N 1
ATOM 594 C CA . HIS A 1 74 ? -15.307 0.225 23.488 1.00 97.81 74 HIS A CA 1
ATOM 595 C C . HIS A 1 74 ? -14.825 -0.701 24.618 1.00 97.81 74 HIS A C 1
ATOM 597 O O . HIS A 1 74 ? -15.548 -0.956 25.583 1.00 97.81 74 HIS A O 1
ATOM 603 N N . VAL A 1 75 ? -13.580 -1.182 24.531 1.00 97.69 75 VAL 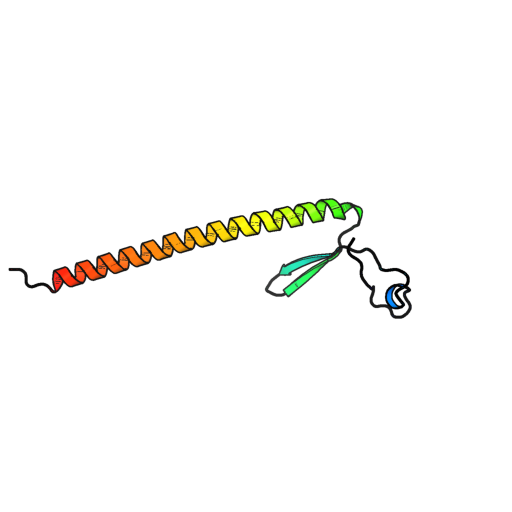A N 1
ATOM 604 C CA . VAL A 1 75 ? -12.984 -2.040 25.567 1.00 97.69 75 VAL A CA 1
ATOM 605 C C . VAL A 1 75 ? -12.859 -1.298 26.901 1.00 97.69 75 VAL A C 1
ATOM 607 O O . VAL A 1 75 ? -13.142 -1.878 27.951 1.00 97.69 75 VAL A O 1
ATOM 610 N N . GLN A 1 76 ? -12.451 -0.027 26.886 1.00 96.69 76 GLN A N 1
ATOM 611 C CA . GLN A 1 76 ? -12.361 0.792 28.098 1.00 96.69 76 GLN A CA 1
ATOM 612 C C . GLN A 1 76 ? -13.730 0.993 28.753 1.00 96.69 76 GLN A C 1
ATOM 614 O O . GLN A 1 76 ? -13.850 0.780 29.960 1.00 96.69 76 GLN A O 1
ATOM 619 N N . ASP A 1 77 ? -14.757 1.324 27.975 1.00 96.81 77 ASP A N 1
ATOM 620 C CA . ASP A 1 77 ? -16.116 1.537 28.478 1.00 96.81 77 ASP A CA 1
ATOM 621 C C . ASP A 1 77 ? -16.676 0.257 29.114 1.00 96.81 77 ASP A C 1
ATOM 623 O O . ASP A 1 77 ? -17.187 0.284 30.237 1.00 96.81 77 ASP A O 1
ATOM 627 N N . LYS A 1 78 ? -16.475 -0.903 28.473 1.00 95.94 78 LYS A N 1
ATOM 628 C CA . LYS A 1 78 ? -16.840 -2.211 29.046 1.00 95.94 78 LYS A CA 1
ATOM 629 C C . LYS A 1 78 ? -16.103 -2.505 30.354 1.00 95.94 78 LYS A C 1
ATOM 631 O O . LYS A 1 78 ? -16.713 -2.996 31.306 1.00 95.94 78 LYS A O 1
ATOM 636 N N . ARG A 1 79 ? -14.803 -2.202 30.430 1.00 94.00 79 ARG A N 1
ATOM 637 C CA . ARG A 1 79 ? -14.013 -2.376 31.663 1.00 94.00 79 ARG A CA 1
ATOM 638 C C . ARG A 1 79 ? -14.510 -1.463 32.784 1.00 94.00 79 ARG A C 1
ATOM 640 O O . ARG A 1 79 ? -14.655 -1.938 33.908 1.00 94.00 79 ARG A O 1
ATOM 647 N N . ARG A 1 80 ? -14.812 -0.196 32.481 1.00 93.25 80 ARG A N 1
ATOM 648 C CA . ARG A 1 80 ? -15.372 0.772 33.440 1.00 93.25 80 ARG A CA 1
ATOM 649 C C . ARG A 1 80 ? -16.726 0.312 33.971 1.00 93.25 80 ARG A C 1
ATOM 651 O O . ARG A 1 80 ? -16.907 0.271 35.182 1.00 93.25 80 ARG A O 1
ATOM 658 N N . ALA A 1 81 ? -17.629 -0.126 33.093 1.00 93.25 81 ALA A N 1
ATOM 659 C CA . ALA A 1 81 ? -18.931 -0.658 33.490 1.00 93.25 81 ALA A CA 1
ATOM 660 C C . ALA A 1 81 ? -18.800 -1.885 34.412 1.00 93.25 81 ALA A C 1
ATOM 662 O O . ALA A 1 81 ? -19.466 -1.962 35.442 1.00 93.25 81 ALA A O 1
ATOM 663 N N . LYS A 1 82 ? -17.888 -2.819 34.098 1.00 92.00 82 LYS A N 1
ATOM 664 C CA . LYS A 1 82 ? -17.621 -3.988 34.954 1.00 92.00 82 LYS A CA 1
ATOM 665 C C . LYS A 1 82 ? -17.059 -3.588 36.323 1.00 92.00 82 LYS A C 1
ATOM 667 O O . LYS A 1 82 ? -17.456 -4.168 37.330 1.00 92.00 82 LYS A O 1
ATOM 672 N N . ALA A 1 83 ? -16.146 -2.618 36.367 1.00 89.94 83 ALA A N 1
ATOM 673 C CA . ALA A 1 83 ? -15.594 -2.107 37.620 1.00 89.94 83 ALA A CA 1
ATOM 674 C C . ALA A 1 83 ? -16.673 -1.433 38.482 1.00 89.94 83 ALA A C 1
ATOM 676 O O . ALA A 1 83 ? -16.772 -1.753 39.664 1.00 89.94 83 ALA A O 1
ATOM 677 N N . ALA A 1 84 ? -17.522 -0.594 37.878 1.00 88.38 84 ALA A N 1
ATOM 678 C CA . ALA A 1 84 ? -18.643 0.062 38.551 1.00 88.38 84 ALA A CA 1
ATOM 679 C C . ALA A 1 84 ? -19.657 -0.951 39.110 1.00 88.38 84 ALA A C 1
ATOM 681 O O . ALA A 1 84 ? -20.058 -0.870 40.270 1.00 88.38 84 ALA A O 1
ATOM 682 N N . HIS A 1 85 ? -20.017 -1.967 38.321 1.00 86.69 85 HIS A N 1
ATOM 683 C CA . HIS A 1 85 ? -20.873 -3.058 38.784 1.00 86.69 85 HIS A CA 1
ATOM 684 C C . HIS A 1 85 ? -20.249 -3.809 39.970 1.00 86.69 85 HIS A C 1
ATOM 686 O O . HIS A 1 85 ? -20.929 -4.107 40.949 1.00 86.69 85 HIS A O 1
ATOM 692 N N . ARG A 1 86 ? -18.933 -4.071 39.927 1.00 81.88 86 ARG A N 1
ATOM 693 C CA . ARG A 1 86 ? -18.221 -4.703 41.046 1.00 81.88 86 ARG A CA 1
ATOM 694 C C . ARG A 1 86 ? -18.249 -3.831 42.301 1.00 81.88 86 ARG A C 1
ATOM 696 O O . ARG A 1 86 ? -18.474 -4.372 43.373 1.00 81.88 86 ARG A O 1
ATOM 703 N N . SER A 1 87 ? -18.055 -2.514 42.195 1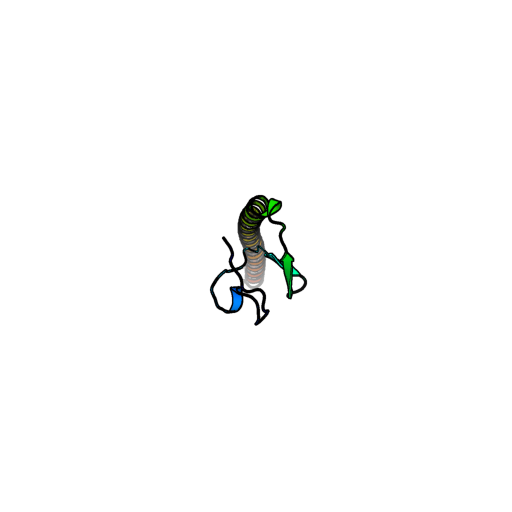.00 76.19 87 SER A N 1
ATOM 704 C CA . SER A 1 87 ? -18.149 -1.622 43.361 1.00 76.19 87 SER A CA 1
ATOM 705 C C . SER A 1 87 ? -19.556 -1.573 43.957 1.00 76.19 87 SER A C 1
ATOM 707 O O . SER A 1 87 ? -19.675 -1.548 45.173 1.00 76.19 87 SER A O 1
ATOM 709 N N . ILE A 1 88 ? -20.610 -1.642 43.136 1.00 78.25 88 ILE A N 1
ATOM 710 C CA . ILE A 1 88 ? -22.001 -1.693 43.623 1.00 78.25 88 ILE A CA 1
ATOM 711 C C . ILE A 1 88 ? -22.259 -2.966 44.441 1.00 78.25 88 ILE A C 1
ATOM 713 O O . ILE A 1 88 ? -22.943 -2.905 45.454 1.00 78.25 88 ILE A O 1
ATOM 717 N N . ILE A 1 89 ? -21.702 -4.112 44.033 1.00 74.25 89 ILE A N 1
ATOM 718 C CA . ILE A 1 89 ? -21.829 -5.371 44.791 1.00 74.25 89 ILE A CA 1
ATOM 719 C C . ILE A 1 89 ? -21.112 -5.297 46.148 1.00 74.25 89 ILE A C 1
ATOM 721 O O . ILE A 1 89 ? -21.562 -5.916 47.105 1.00 74.25 89 ILE A O 1
ATOM 725 N N . VAL A 1 90 ? -19.985 -4.584 46.220 1.00 70.38 90 VAL A N 1
ATOM 726 C CA . VAL A 1 90 ? -19.120 -4.549 47.414 1.00 70.38 90 VAL A CA 1
ATOM 727 C C . VAL A 1 90 ? -19.576 -3.498 48.439 1.00 70.38 90 VAL A C 1
ATOM 729 O O . VAL A 1 90 ? -19.187 -3.581 49.601 1.00 70.38 90 VAL A O 1
ATOM 732 N N . LEU A 1 91 ? -20.407 -2.525 48.051 1.00 61.94 91 LEU A N 1
ATOM 733 C CA . LEU A 1 91 ? -21.015 -1.587 48.997 1.00 61.94 91 LEU A CA 1
ATOM 734 C C . LEU A 1 91 ? -22.084 -2.305 49.847 1.00 61.94 91 LEU A C 1
ATOM 736 O O . LEU A 1 91 ? -22.901 -3.041 49.284 1.00 61.94 91 LEU A O 1
ATOM 740 N N . PRO A 1 92 ? -22.118 -2.104 51.180 1.00 58.19 92 PRO A N 1
ATOM 741 C CA . PRO A 1 92 ? -23.166 -2.676 52.016 1.00 58.19 92 PRO A CA 1
ATOM 742 C C . PRO A 1 92 ? -24.519 -2.109 51.572 1.00 58.19 92 PRO A C 1
ATOM 744 O O . PRO A 1 92 ? -24.698 -0.893 51.500 1.00 58.19 92 PRO A O 1
ATOM 747 N N . ARG A 1 93 ? -25.464 -2.995 51.237 1.00 62.16 93 ARG A N 1
ATOM 748 C CA . ARG A 1 93 ? -26.859 -2.606 51.005 1.00 62.16 93 ARG A CA 1
ATOM 749 C C . ARG A 1 93 ? -27.450 -2.238 52.366 1.00 62.16 93 ARG A C 1
ATOM 751 O O . ARG A 1 93 ? -27.670 -3.134 53.175 1.00 62.16 93 ARG A O 1
ATOM 758 N N . THR A 1 94 ? -27.588 -0.939 52.619 1.00 61.50 94 THR A N 1
ATOM 759 C CA . THR A 1 94 ? -28.328 -0.377 53.760 1.00 61.50 94 THR A CA 1
ATOM 760 C C . THR A 1 94 ? -29.784 -0.802 53.731 1.00 61.50 94 THR A C 1
ATOM 762 O O . THR A 1 94 ? -30.336 -0.810 52.604 1.00 61.50 94 THR A O 1
#

Foldseek 3Di:
DDWADPPDPPDVVVVVNDTDDWDWDWDDDPNDIDIDTDDPVCVVVVVVVVVVVVVVVVVVVVVVVVVVVVVVVVVVVVVVVVVVVVVVVVDDDD

Sequence (94 aa):
MPSRKCGSATCECARGVVKHRAMILCKKVAGRSVATYVPRDLWEQVREWNREHKRLKKVLKEMSAINEQIVRRHVQDKRRAKAAHRSIIVLPRT

Radius of gyration: 27.86 Å; chains: 1; bounding box: 62×23×76 Å

pLDDT: mean 89.18, std 10.16, range [58.19, 98.56]

Secondary structure (DSSP, 8-state):
--EE--S-TTSHHHHTS--EE-EEEEEEETTEEEEEEE-GGGHHHHHHHHHHHHHHHHHHHHHHHHHHHHHHHHHHHHHHHHHHHHHHHHS---